Protein AF-A0A521Z8R5-F1 (afdb_monomer)

pLDDT: mean 82.13, std 15.93, range [34.47, 96.81]

Radius of gyration: 14.59 Å; Cα contacts (8 Å, |Δi|>4): 219; chains: 1; bounding box: 37×31×45 Å

Secondary structure (DSSP, 8-state):
-------HHHHHHHHHHHHHHTT----PPP-SSSSS-TT---EEEEEEEPTTS-EEEEEEE-GGGGGG-SEEEEEEEEETTTTEEEEEEEETTS-EEEEETTEEEEPPHHHHHHHHHHHHH------

Structure (mmCIF, N/CA/C/O backbone):
data_AF-A0A521Z8R5-F1
#
_entry.id   AF-A0A521Z8R5-F1
#
loop_
_atom_site.group_PDB
_atom_site.id
_atom_site.type_symbol
_atom_site.label_atom_id
_atom_site.label_alt_id
_atom_site.label_comp_id
_atom_site.label_asym_id
_atom_site.label_entity_id
_atom_site.label_seq_id
_atom_site.pdbx_PDB_ins_code
_atom_site.Cartn_x
_atom_site.Cartn_y
_atom_site.Cartn_z
_atom_site.occupancy
_atom_site.B_iso_or_equiv
_atom_site.auth_seq_id
_atom_site.auth_comp_id
_atom_site.auth_asym_id
_atom_site.auth_atom_id
_atom_site.pdbx_PDB_model_num
ATOM 1 N N . MET A 1 1 ? -0.896 -6.136 -27.062 1.00 37.62 1 MET A N 1
ATOM 2 C CA . MET A 1 1 ? -0.494 -5.280 -25.930 1.00 37.62 1 MET A CA 1
ATOM 3 C C . MET A 1 1 ? -1.774 -4.814 -25.272 1.00 37.62 1 MET A C 1
ATOM 5 O O . MET A 1 1 ? -2.461 -3.973 -25.837 1.00 37.62 1 MET A O 1
ATOM 9 N N . THR A 1 2 ? -2.185 -5.459 -24.186 1.00 34.47 2 THR A N 1
ATOM 10 C CA . THR A 1 2 ? -3.405 -5.065 -23.479 1.00 34.47 2 THR A CA 1
ATOM 11 C C . THR A 1 2 ? -3.083 -3.773 -22.744 1.00 34.47 2 THR A C 1
ATOM 13 O O . THR A 1 2 ? -2.259 -3.776 -21.836 1.00 34.47 2 THR A O 1
ATOM 16 N N . ASN A 1 3 ? -3.678 -2.661 -23.174 1.00 40.62 3 ASN A N 1
ATOM 17 C CA . ASN A 1 3 ? -3.815 -1.485 -22.324 1.00 40.62 3 ASN A CA 1
ATOM 18 C C . ASN A 1 3 ? -4.666 -1.938 -21.130 1.00 40.62 3 ASN A C 1
ATOM 20 O O . ASN A 1 3 ? -5.891 -1.962 -21.227 1.00 40.62 3 ASN A O 1
ATOM 24 N N . LEU A 1 4 ? -4.029 -2.395 -20.052 1.00 46.94 4 LEU A N 1
ATOM 25 C CA . LEU A 1 4 ? -4.711 -2.601 -18.782 1.00 46.94 4 LEU A CA 1
ATOM 26 C C . LEU A 1 4 ? -5.053 -1.199 -18.285 1.00 46.94 4 LEU A C 1
ATOM 28 O O . LEU A 1 4 ? -4.192 -0.451 -17.826 1.00 46.94 4 LEU A O 1
ATOM 32 N N . GLN A 1 5 ? -6.297 -0.782 -18.526 1.00 59.06 5 GLN A N 1
ATOM 33 C CA . GLN A 1 5 ? -6.800 0.470 -17.988 1.00 59.06 5 GLN A CA 1
ATOM 34 C C . GLN A 1 5 ? -6.728 0.359 -16.469 1.00 59.06 5 GLN A C 1
ATOM 36 O O . GLN A 1 5 ? -7.426 -0.457 -15.874 1.00 59.06 5 GLN A O 1
ATOM 41 N N . THR A 1 6 ? -5.870 1.174 -15.859 1.00 74.50 6 THR A N 1
ATOM 42 C CA . THR A 1 6 ? -5.862 1.371 -14.412 1.00 74.50 6 THR A CA 1
ATOM 43 C C . THR A 1 6 ? -7.277 1.708 -13.967 1.00 74.50 6 THR A C 1
ATOM 45 O O . THR A 1 6 ? -7.898 2.641 -14.497 1.00 74.50 6 THR A O 1
ATOM 48 N N . THR A 1 7 ? -7.797 0.927 -13.022 1.00 87.12 7 THR A N 1
ATOM 49 C CA . THR A 1 7 ? -9.129 1.164 -12.467 1.00 87.12 7 THR A CA 1
ATOM 50 C C . THR A 1 7 ? -9.166 2.545 -11.801 1.00 87.12 7 THR A C 1
ATOM 52 O O . THR A 1 7 ? -8.124 3.061 -11.369 1.00 87.12 7 THR A O 1
ATOM 55 N N . PRO A 1 8 ? -10.339 3.191 -11.705 1.00 92.12 8 PRO A N 1
ATOM 56 C CA . PRO A 1 8 ? -10.468 4.446 -10.968 1.00 92.12 8 PRO A CA 1
ATOM 57 C C . PRO A 1 8 ? -9.925 4.339 -9.535 1.00 92.12 8 PRO A C 1
ATOM 59 O O . PRO A 1 8 ? -9.217 5.241 -9.087 1.00 92.12 8 PRO A O 1
ATOM 62 N N . VAL A 1 9 ? -10.166 3.208 -8.858 1.00 94.06 9 VAL A N 1
ATOM 63 C CA . VAL A 1 9 ? -9.666 2.973 -7.496 1.00 94.06 9 VAL A CA 1
ATOM 64 C C . VAL A 1 9 ? -8.140 2.878 -7.434 1.00 94.06 9 VAL A C 1
ATOM 66 O O . VAL A 1 9 ? -7.542 3.475 -6.541 1.00 94.06 9 VAL A O 1
ATOM 69 N N . PHE A 1 10 ? -7.486 2.232 -8.412 1.00 95.31 10 PHE A N 1
ATOM 70 C CA . PHE A 1 10 ? -6.021 2.193 -8.493 1.00 95.31 10 PHE A CA 1
ATOM 71 C C . PHE A 1 10 ? -5.444 3.606 -8.562 1.00 95.31 10 PHE A C 1
ATOM 73 O O . PHE A 1 10 ? -4.524 3.946 -7.819 1.00 95.31 10 PHE A O 1
ATOM 80 N N . LYS A 1 11 ? -6.011 4.451 -9.434 1.00 94.88 11 LYS A N 1
ATOM 81 C CA . LYS A 1 11 ? -5.565 5.842 -9.583 1.00 94.88 11 LYS A CA 1
ATOM 82 C C . LYS A 1 11 ? -5.740 6.615 -8.283 1.00 94.88 11 LYS A C 1
ATOM 84 O O . LYS A 1 11 ? -4.800 7.262 -7.846 1.00 94.88 11 LYS A O 1
ATOM 89 N N . SER A 1 12 ? -6.898 6.494 -7.636 1.00 95.69 12 SER A N 1
ATOM 90 C CA . SER A 1 12 ? -7.162 7.181 -6.370 1.00 95.69 12 SER A CA 1
ATOM 91 C C . SER A 1 12 ? -6.277 6.709 -5.213 1.00 95.69 12 SER A C 1
ATOM 93 O O . SER A 1 12 ? -5.885 7.534 -4.390 1.00 95.69 12 SER A O 1
ATOM 95 N N . LEU A 1 13 ? -5.937 5.418 -5.138 1.00 95.56 13 LEU A N 1
ATOM 96 C CA . LEU A 1 13 ? -4.973 4.914 -4.155 1.00 95.56 13 LEU A CA 1
ATOM 97 C C . LEU A 1 13 ? -3.563 5.441 -4.434 1.00 95.56 13 LEU A C 1
ATOM 99 O O . LEU A 1 13 ? -2.874 5.855 -3.504 1.00 95.56 13 LEU A O 1
ATOM 103 N N . LEU A 1 14 ? -3.145 5.482 -5.703 1.00 94.88 14 LEU A N 1
ATOM 104 C CA . LEU A 1 14 ? -1.848 6.041 -6.080 1.00 94.88 14 LEU A CA 1
ATOM 105 C C . LEU A 1 14 ? -1.772 7.547 -5.787 1.00 94.88 14 LEU A C 1
ATOM 107 O O . LEU A 1 14 ? -0.774 8.012 -5.246 1.00 94.88 14 LEU A O 1
ATOM 111 N N . GLU A 1 15 ? -2.827 8.302 -6.093 1.00 94.19 15 GLU A N 1
ATOM 112 C CA . GLU A 1 15 ? -2.939 9.731 -5.771 1.00 94.19 15 GLU A CA 1
ATOM 113 C C . GLU A 1 15 ? -2.893 9.968 -4.257 1.00 94.19 15 GLU A C 1
ATOM 115 O O . GLU A 1 15 ? -2.184 10.863 -3.794 1.00 94.19 15 GLU A O 1
ATOM 120 N N . TRP A 1 16 ? -3.596 9.143 -3.471 1.00 93.56 16 TRP A N 1
ATOM 121 C CA . TRP A 1 16 ? -3.521 9.190 -2.011 1.00 93.56 16 TRP A CA 1
ATOM 122 C C . TRP A 1 16 ? -2.095 8.918 -1.517 1.00 93.56 16 TRP A C 1
ATOM 124 O O . TRP A 1 16 ? -1.575 9.688 -0.715 1.00 93.56 16 TRP A O 1
ATOM 134 N N . ALA A 1 17 ? -1.431 7.881 -2.034 1.00 92.44 17 ALA A N 1
ATOM 135 C CA . ALA A 1 17 ? -0.059 7.542 -1.663 1.00 92.44 17 ALA A CA 1
ATOM 136 C C . ALA A 1 17 ? 0.920 8.683 -1.991 1.00 92.44 17 ALA A C 1
ATOM 138 O O . ALA A 1 17 ? 1.761 9.048 -1.171 1.00 92.44 17 ALA A O 1
ATOM 139 N N . GLN A 1 18 ? 0.784 9.296 -3.167 1.00 91.75 18 GLN A N 1
ATOM 140 C CA . GLN A 1 18 ? 1.598 10.442 -3.573 1.00 91.75 18 GLN A CA 1
ATOM 141 C C . GLN A 1 18 ? 1.381 11.654 -2.662 1.00 91.75 18 GLN A C 1
ATOM 143 O O . GLN A 1 18 ? 2.356 12.263 -2.223 1.00 91.75 18 GLN A O 1
ATOM 148 N N . ALA A 1 19 ? 0.128 11.987 -2.345 1.00 89.75 19 ALA A N 1
ATOM 149 C CA . ALA A 1 19 ? -0.198 13.106 -1.464 1.00 89.75 19 ALA A CA 1
ATOM 150 C C . ALA A 1 19 ? 0.302 12.875 -0.029 1.00 89.75 19 ALA A C 1
ATOM 152 O O . ALA A 1 19 ? 0.922 13.760 0.558 1.00 89.75 19 ALA A O 1
ATOM 153 N N . THR A 1 20 ? 0.096 11.674 0.516 1.00 87.31 20 THR A N 1
ATOM 154 C CA . THR A 1 20 ? 0.575 11.295 1.851 1.00 87.31 20 THR A CA 1
ATOM 155 C C . THR A 1 20 ? 2.099 11.319 1.916 1.00 87.31 20 THR A C 1
ATOM 157 O O . THR A 1 20 ? 2.664 11.893 2.845 1.00 87.31 20 THR A O 1
ATOM 160 N N . SER A 1 21 ? 2.789 10.786 0.905 1.00 82.12 21 SER A N 1
ATOM 161 C CA . SER A 1 21 ? 4.252 10.778 0.892 1.00 82.12 21 SER A CA 1
ATOM 162 C C . SER A 1 21 ? 4.874 12.173 0.829 1.00 82.12 21 SER A C 1
ATOM 164 O O . SER A 1 21 ? 5.962 12.358 1.371 1.00 82.12 21 SER A O 1
ATOM 166 N N . GLN A 1 22 ? 4.223 13.149 0.190 1.00 70.88 22 GLN A N 1
ATOM 167 C CA . GLN A 1 22 ? 4.710 14.536 0.154 1.00 70.88 22 GLN A CA 1
ATOM 168 C C . GLN A 1 22 ? 4.679 15.215 1.531 1.00 70.88 22 GLN A C 1
ATOM 170 O O . GLN A 1 22 ? 5.325 16.242 1.714 1.00 70.88 22 GLN A O 1
ATOM 175 N N . SER A 1 23 ? 3.949 14.647 2.496 1.00 59.31 23 SER A N 1
ATOM 176 C CA . SER A 1 23 ? 3.880 15.148 3.872 1.00 59.31 23 SER A CA 1
ATOM 177 C C . SER A 1 23 ? 4.946 14.560 4.811 1.00 59.31 23 SER A C 1
ATOM 179 O O . SER A 1 23 ? 4.964 14.910 5.988 1.00 59.31 23 SER A O 1
ATOM 181 N N . SER A 1 24 ? 5.836 13.686 4.317 1.00 54.28 24 SER A N 1
ATOM 182 C CA . SER A 1 24 ? 6.856 13.010 5.133 1.00 54.28 24 SER A CA 1
ATOM 183 C C . SER A 1 24 ? 8.284 13.212 4.616 1.00 54.28 24 SER A C 1
ATOM 185 O O . SER A 1 24 ? 8.541 13.023 3.429 1.00 54.28 24 SER A O 1
ATOM 187 N N . ASP A 1 25 ? 9.221 13.478 5.529 1.00 51.19 25 ASP A N 1
ATOM 188 C CA . ASP A 1 25 ? 10.622 13.821 5.224 1.00 51.19 25 ASP A CA 1
ATOM 189 C C . ASP A 1 25 ? 11.600 12.624 5.178 1.00 51.19 25 ASP A C 1
ATOM 191 O O . ASP A 1 25 ? 12.810 12.812 5.041 1.00 51.19 25 ASP A O 1
ATOM 195 N N . SER A 1 26 ? 11.134 11.377 5.310 1.00 57.78 26 SER A N 1
ATOM 196 C CA . SER A 1 26 ? 12.038 10.226 5.460 1.00 57.78 26 SER A CA 1
ATOM 197 C C . SER A 1 26 ? 12.270 9.481 4.143 1.00 57.78 26 SER A C 1
ATOM 199 O O . SER A 1 26 ? 11.540 8.556 3.783 1.00 57.78 26 SER A O 1
ATOM 201 N N . THR A 1 27 ? 13.350 9.829 3.443 1.00 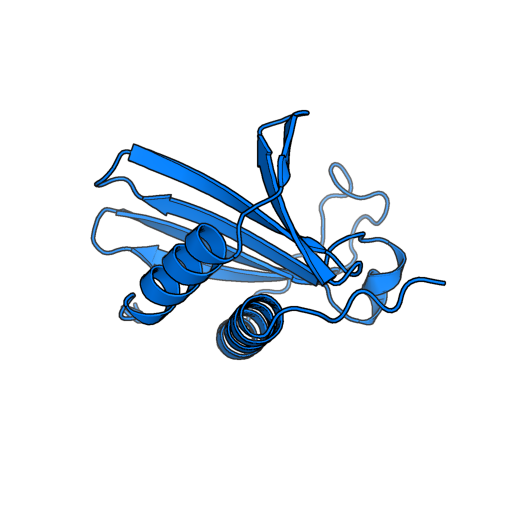60.94 27 THR A N 1
ATOM 202 C CA . THR A 1 27 ? 14.010 8.909 2.505 1.00 60.94 27 TH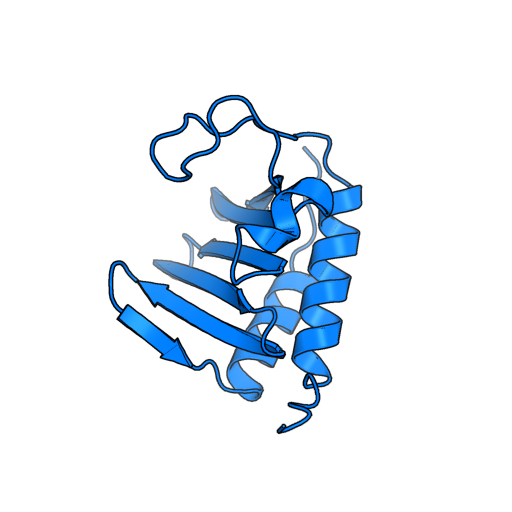R A CA 1
ATOM 203 C C . THR A 1 27 ? 15.037 8.091 3.279 1.00 60.94 27 THR A C 1
ATOM 205 O O . THR A 1 27 ? 16.033 8.649 3.743 1.00 60.94 27 THR A O 1
ATOM 208 N N . GLN A 1 28 ? 14.806 6.790 3.438 1.00 59.06 28 GLN A N 1
ATOM 209 C CA . GLN A 1 28 ? 15.790 5.890 4.042 1.00 59.06 28 GLN A CA 1
ATOM 210 C C . GLN A 1 28 ? 16.541 5.161 2.921 1.00 59.06 28 GLN A C 1
ATOM 212 O O . GLN A 1 28 ? 15.892 4.605 2.028 1.00 59.06 28 GLN A O 1
ATOM 217 N N . PRO A 1 29 ? 17.885 5.153 2.933 1.00 60.09 29 PRO A N 1
ATOM 218 C CA . PRO A 1 29 ? 18.640 4.339 1.998 1.00 60.09 29 PRO A CA 1
ATOM 219 C C . PRO A 1 29 ? 18.389 2.869 2.317 1.00 60.09 29 PRO A C 1
ATOM 221 O O . PRO A 1 29 ? 18.341 2.480 3.485 1.00 60.09 29 PRO A O 1
ATOM 224 N N . VAL A 1 30 ? 18.251 2.036 1.291 1.00 62.47 30 VAL A N 1
ATOM 225 C CA . VAL A 1 30 ? 18.093 0.601 1.534 1.00 62.47 30 VAL A CA 1
ATOM 226 C C . VAL A 1 30 ? 19.405 -0.028 1.985 1.00 62.47 30 VAL A C 1
ATOM 228 O O . VAL A 1 30 ? 20.490 0.310 1.500 1.00 62.47 30 VAL A O 1
ATOM 231 N N . ASP A 1 31 ? 19.292 -0.970 2.916 1.00 54.62 31 ASP A N 1
ATOM 232 C CA . ASP A 1 31 ? 20.412 -1.690 3.528 1.00 54.62 31 ASP A CA 1
ATOM 233 C C . ASP A 1 31 ? 21.117 -2.675 2.574 1.00 54.62 31 ASP A C 1
ATOM 235 O O . ASP A 1 31 ? 22.203 -3.167 2.878 1.00 54.62 31 ASP A O 1
ATOM 239 N N . GLY A 1 32 ? 20.530 -2.933 1.400 1.00 52.03 32 GLY A N 1
ATOM 240 C CA . GLY A 1 32 ? 21.064 -3.831 0.379 1.00 52.03 32 GLY A CA 1
ATOM 241 C C . GLY A 1 32 ? 20.652 -5.299 0.524 1.00 52.03 32 GLY A C 1
ATOM 242 O O . GLY A 1 32 ? 21.048 -6.107 -0.311 1.00 52.03 32 GLY A O 1
ATOM 243 N N . GLN A 1 33 ? 19.884 -5.672 1.558 1.00 55.12 33 GLN A N 1
ATOM 244 C CA . GLN A 1 33 ? 19.446 -7.062 1.767 1.00 55.12 33 GLN A CA 1
ATOM 245 C C . GLN A 1 33 ? 18.158 -7.385 1.010 1.00 55.12 33 GLN A C 1
ATOM 247 O O . GLN A 1 33 ? 18.018 -8.475 0.458 1.00 55.12 33 GLN A O 1
ATOM 252 N N . ALA A 1 34 ? 17.228 -6.430 0.967 1.00 56.25 34 ALA A N 1
ATOM 253 C CA . ALA A 1 34 ? 15.967 -6.574 0.240 1.00 56.25 34 ALA A CA 1
ATOM 254 C C . ALA A 1 34 ? 16.076 -6.158 -1.239 1.00 56.25 34 ALA A C 1
ATOM 256 O O . ALA A 1 34 ? 15.313 -6.637 -2.074 1.00 56.25 34 ALA A O 1
ATOM 257 N N . TYR A 1 35 ? 17.041 -5.294 -1.569 1.00 62.34 35 TYR A N 1
ATOM 258 C CA . TYR A 1 35 ? 17.209 -4.701 -2.895 1.00 62.34 35 TYR A CA 1
ATOM 259 C C . TYR A 1 35 ? 18.694 -4.677 -3.263 1.00 62.34 35 TYR A C 1
ATOM 261 O O . TYR A 1 35 ? 19.508 -4.229 -2.460 1.00 62.34 35 TYR A O 1
ATOM 269 N N . ASN A 1 36 ? 19.060 -5.098 -4.479 1.00 62.66 36 ASN A N 1
ATOM 270 C CA . ASN A 1 36 ? 20.448 -5.100 -4.984 1.00 62.66 36 ASN A CA 1
ATOM 271 C C . ASN A 1 36 ? 20.994 -3.675 -5.269 1.00 62.66 36 ASN A C 1
ATOM 273 O O . ASN A 1 36 ? 21.692 -3.453 -6.257 1.00 62.66 36 ASN A O 1
ATOM 277 N N . GLN A 1 37 ? 20.653 -2.689 -4.435 1.00 64.19 37 GLN A N 1
ATOM 278 C CA . GLN A 1 37 ? 21.002 -1.273 -4.585 1.00 64.19 37 GLN A CA 1
ATOM 279 C C . GLN A 1 37 ? 21.387 -0.635 -3.235 1.00 64.19 37 GLN A C 1
ATOM 281 O O . GLN A 1 37 ? 20.758 0.333 -2.803 1.00 64.19 37 GLN A O 1
ATOM 286 N N . PRO A 1 38 ? 22.405 -1.170 -2.532 1.00 66.44 38 PRO A N 1
ATOM 287 C CA . PRO A 1 38 ? 22.799 -0.677 -1.214 1.00 66.44 38 PRO A CA 1
ATOM 288 C C . PRO A 1 38 ? 23.134 0.820 -1.241 1.00 66.44 38 PRO A C 1
ATOM 290 O O . PRO A 1 38 ? 23.843 1.295 -2.130 1.00 66.44 38 PRO A O 1
ATOM 293 N N . GLY A 1 39 ? 22.645 1.560 -0.243 1.00 66.81 39 GLY A N 1
ATOM 294 C CA . GLY A 1 39 ? 22.958 2.982 -0.062 1.00 66.81 39 GLY A CA 1
ATOM 295 C C . GLY A 1 39 ? 22.177 3.945 -0.962 1.00 66.81 39 GLY A C 1
ATOM 296 O O . GLY A 1 39 ? 22.421 5.149 -0.896 1.00 66.81 39 GLY A O 1
ATOM 297 N N . GLN A 1 40 ? 21.243 3.452 -1.783 1.00 70.56 40 GLN A N 1
ATOM 298 C CA . GLN A 1 40 ? 20.376 4.301 -2.597 1.00 70.56 40 GLN A CA 1
ATOM 299 C C . GLN A 1 40 ? 19.026 4.546 -1.919 1.00 70.56 40 GLN A C 1
ATOM 301 O O . GLN A 1 40 ? 18.420 3.639 -1.346 1.00 70.56 40 GLN A O 1
ATOM 306 N N . ASN A 1 41 ? 18.531 5.778 -2.036 1.00 75.94 41 ASN A N 1
ATOM 307 C CA . ASN A 1 41 ? 17.146 6.109 -1.717 1.00 75.94 41 ASN A CA 1
ATOM 308 C C . ASN A 1 41 ? 16.281 5.697 -2.906 1.00 75.94 41 ASN A C 1
ATOM 310 O O . ASN A 1 41 ? 16.339 6.330 -3.967 1.00 75.94 41 ASN A O 1
ATOM 314 N N . ILE A 1 42 ? 15.495 4.642 -2.723 1.00 80.19 42 ILE A N 1
ATOM 315 C CA . ILE A 1 42 ? 14.698 4.036 -3.798 1.00 80.19 42 ILE A CA 1
ATOM 316 C C . ILE A 1 42 ? 13.191 4.122 -3.557 1.00 80.19 42 ILE A C 1
ATOM 318 O O . ILE A 1 42 ? 12.404 3.975 -4.488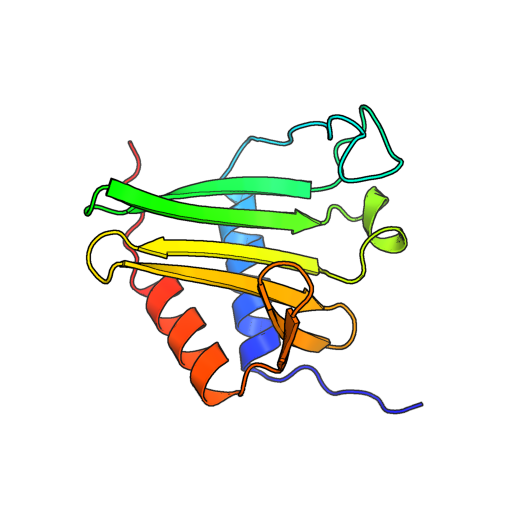 1.00 80.19 42 ILE A O 1
ATOM 322 N N . PHE A 1 43 ? 12.792 4.478 -2.339 1.00 86.12 43 PHE A N 1
ATOM 323 C CA . PHE A 1 43 ? 11.444 4.903 -1.994 1.00 86.12 43 PHE A CA 1
ATOM 324 C C . PHE A 1 43 ? 11.491 6.011 -0.933 1.00 86.12 43 PHE A C 1
ATOM 326 O O . PHE A 1 43 ? 12.473 6.155 -0.199 1.00 86.12 43 PHE A O 1
ATOM 333 N N . THR A 1 44 ? 10.430 6.803 -0.848 1.00 87.06 44 THR A N 1
ATOM 334 C CA . THR A 1 44 ? 10.089 7.536 0.379 1.00 87.06 44 THR A CA 1
ATOM 335 C C . THR A 1 44 ? 9.338 6.603 1.320 1.00 87.06 44 THR A C 1
ATOM 337 O O . THR A 1 44 ? 8.663 5.688 0.851 1.00 87.06 44 THR A O 1
ATOM 340 N N . GLN A 1 45 ? 9.445 6.819 2.631 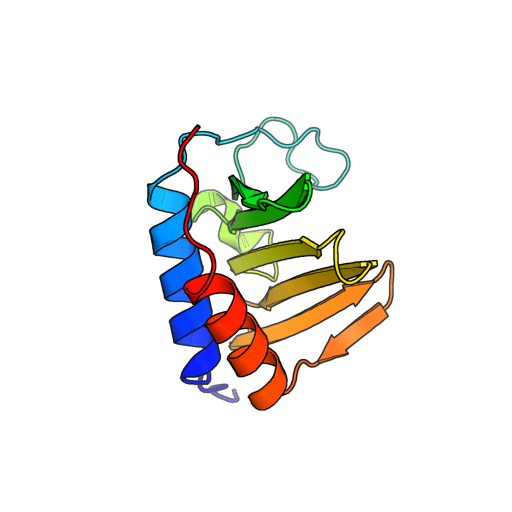1.00 87.94 45 GLN A N 1
ATOM 341 C CA . GLN A 1 45 ? 8.681 6.070 3.625 1.00 87.94 45 GLN A CA 1
ATOM 342 C C . GLN A 1 45 ? 7.897 7.021 4.531 1.00 87.94 45 GLN A C 1
ATOM 344 O O . GLN A 1 45 ? 8.467 7.930 5.137 1.00 87.94 45 GLN A O 1
ATOM 349 N N . THR A 1 46 ? 6.598 6.773 4.666 1.00 88.25 46 THR A N 1
ATOM 350 C CA . THR A 1 46 ? 5.694 7.496 5.559 1.00 88.25 46 THR A CA 1
ATOM 351 C C . THR A 1 46 ? 5.066 6.521 6.540 1.00 88.25 46 THR A C 1
ATOM 353 O O . THR A 1 46 ? 4.365 5.599 6.134 1.00 88.25 46 THR A O 1
ATOM 356 N N . ILE A 1 47 ? 5.269 6.750 7.838 1.00 89.38 47 ILE A N 1
ATOM 357 C CA . ILE A 1 47 ? 4.620 5.969 8.894 1.00 89.38 47 ILE A CA 1
ATOM 358 C C . ILE A 1 47 ? 3.513 6.815 9.523 1.00 89.38 47 ILE A C 1
ATOM 360 O O . ILE A 1 47 ? 3.792 7.843 10.137 1.00 89.38 47 ILE A O 1
ATOM 364 N N . ILE A 1 48 ? 2.265 6.365 9.412 1.00 89.25 48 ILE A N 1
ATOM 365 C CA . ILE A 1 48 ? 1.108 6.971 10.082 1.00 89.25 48 ILE A CA 1
ATOM 366 C C . ILE A 1 48 ? 0.787 6.125 11.309 1.00 89.25 48 ILE A C 1
ATOM 368 O O . ILE A 1 48 ? 0.470 4.944 11.185 1.00 89.25 48 ILE A O 1
ATOM 372 N N . LYS A 1 49 ? 0.857 6.714 12.503 1.00 89.25 49 LYS A N 1
ATOM 373 C CA . LYS A 1 49 ? 0.469 6.024 13.738 1.00 89.25 49 LYS A CA 1
ATOM 374 C C . LYS A 1 49 ? -1.045 6.039 13.902 1.00 89.25 49 LYS A C 1
ATOM 376 O O . LYS A 1 49 ? -1.680 7.087 13.787 1.00 89.25 49 LYS A O 1
ATOM 381 N N . LEU A 1 50 ? -1.609 4.869 14.178 1.00 87.69 50 LEU A N 1
ATOM 382 C CA . LEU A 1 50 ? -3.032 4.704 14.423 1.00 87.69 50 LEU A CA 1
ATOM 383 C C . LEU A 1 50 ? -3.332 4.884 15.924 1.00 87.69 50 LEU A C 1
ATOM 385 O O . LEU A 1 50 ? -2.503 4.528 16.766 1.00 87.69 50 LEU A O 1
ATOM 389 N N . PRO A 1 51 ? -4.522 5.390 16.303 1.00 85.44 51 PRO A N 1
ATOM 390 C CA . PRO A 1 51 ? -4.885 5.600 17.710 1.00 85.44 51 PRO A CA 1
ATOM 391 C C . PRO A 1 51 ? -4.893 4.330 18.573 1.00 85.44 51 PRO A C 1
ATOM 393 O O . PRO A 1 51 ? -4.782 4.410 19.793 1.00 85.44 51 PRO A O 1
ATOM 396 N N . ASN A 1 52 ? -5.038 3.160 17.952 1.00 84.06 52 ASN A N 1
ATOM 397 C CA . ASN A 1 52 ? -5.027 1.855 18.615 1.00 84.06 52 ASN A CA 1
ATOM 398 C C . ASN A 1 52 ? -3.606 1.318 18.885 1.00 84.06 52 ASN A C 1
ATOM 400 O O . ASN A 1 52 ? -3.455 0.227 19.435 1.00 84.06 52 ASN A O 1
ATOM 404 N N . GLY A 1 53 ? -2.562 2.067 18.521 1.00 85.81 53 GLY A N 1
ATOM 405 C CA . GLY A 1 53 ? -1.168 1.639 18.633 1.00 85.81 53 GLY A CA 1
ATOM 406 C C . GLY A 1 53 ? -0.641 0.889 17.408 1.00 85.81 53 GLY A C 1
ATOM 407 O O . GLY A 1 53 ? 0.553 0.601 17.363 1.00 85.81 53 GLY A O 1
ATOM 408 N N . GLY A 1 54 ? -1.495 0.619 16.418 1.00 91.56 54 GLY A N 1
ATOM 409 C CA . GLY A 1 54 ? -1.103 0.142 15.099 1.00 91.56 54 GLY A CA 1
ATOM 410 C C . GLY A 1 54 ? -0.452 1.228 14.240 1.00 91.56 54 GLY A C 1
ATOM 411 O O . GLY A 1 54 ? -0.224 2.367 14.673 1.00 91.56 54 GLY A O 1
ATOM 412 N N . GLN A 1 55 ? -0.152 0.891 12.991 1.00 93.25 55 GLN A N 1
ATOM 413 C CA . GLN A 1 55 ? 0.425 1.832 12.040 1.00 93.25 55 GLN A CA 1
ATOM 414 C C . GLN A 1 55 ? 0.079 1.503 10.591 1.00 93.25 55 GLN A C 1
ATOM 416 O O . GLN A 1 55 ? -0.185 0.360 10.233 1.00 93.25 55 GLN A O 1
ATOM 421 N N . ILE A 1 56 ? 0.177 2.520 9.743 1.00 92.75 56 ILE A N 1
ATOM 422 C CA . ILE A 1 56 ? 0.324 2.344 8.303 1.00 92.75 56 ILE A CA 1
ATOM 423 C C . ILE A 1 56 ? 1.758 2.680 7.935 1.00 92.75 56 ILE A C 1
ATOM 425 O O . ILE A 1 56 ? 2.245 3.749 8.298 1.00 92.75 56 ILE A O 1
ATOM 429 N N . ASP A 1 57 ? 2.412 1.781 7.213 1.00 92.56 57 ASP A N 1
ATOM 430 C CA . ASP A 1 57 ? 3.704 2.019 6.578 1.00 92.56 57 ASP A CA 1
ATOM 431 C C . ASP A 1 57 ? 3.490 2.120 5.065 1.00 92.56 57 ASP A C 1
ATOM 433 O O . ASP A 1 57 ? 3.123 1.146 4.407 1.00 92.56 57 ASP A O 1
ATOM 437 N N . LEU A 1 58 ? 3.657 3.327 4.532 1.00 92.62 58 LEU A N 1
ATOM 438 C CA . LEU A 1 58 ? 3.564 3.628 3.112 1.00 92.62 58 LEU A CA 1
ATOM 439 C C . LEU A 1 58 ? 4.971 3.815 2.555 1.00 92.62 58 LEU A C 1
ATOM 441 O O . LEU A 1 58 ? 5.706 4.687 3.018 1.00 92.62 58 LEU A O 1
ATOM 445 N N . LYS A 1 59 ? 5.302 3.088 1.489 1.00 91.31 59 LYS A N 1
ATOM 446 C CA . LYS A 1 59 ? 6.494 3.346 0.682 1.00 91.31 59 LYS A CA 1
ATOM 447 C C . LYS A 1 59 ? 6.095 3.719 -0.734 1.00 91.31 59 LYS A C 1
ATOM 449 O O . LYS A 1 59 ? 5.325 3.003 -1.367 1.00 91.31 59 LYS A O 1
ATOM 454 N N . LEU A 1 60 ? 6.630 4.821 -1.249 1.00 91.12 60 LEU A N 1
ATOM 455 C CA . LEU A 1 60 ? 6.405 5.251 -2.630 1.00 91.12 60 LEU A CA 1
ATOM 456 C C . LEU A 1 60 ? 7.720 5.166 -3.400 1.00 91.12 60 LEU A C 1
ATOM 458 O O . LEU A 1 60 ? 8.694 5.827 -3.040 1.00 91.12 60 LEU A O 1
ATOM 462 N N . THR A 1 61 ? 7.753 4.358 -4.460 1.00 89.88 61 THR A N 1
ATOM 463 C CA . THR A 1 61 ? 8.954 4.175 -5.279 1.00 89.88 61 THR A CA 1
ATOM 464 C C . THR A 1 61 ? 9.369 5.498 -5.908 1.00 89.88 61 THR A C 1
ATOM 466 O O . THR A 1 61 ? 8.572 6.187 -6.550 1.00 89.88 61 THR A O 1
ATOM 469 N N . LEU A 1 62 ? 10.643 5.849 -5.756 1.00 86.25 62 LEU A N 1
ATOM 470 C CA . LEU A 1 62 ? 11.188 7.068 -6.331 1.00 86.25 62 LEU A CA 1
ATOM 471 C C . LEU A 1 62 ? 11.429 6.897 -7.840 1.00 86.25 62 LEU A C 1
ATOM 473 O O . LEU A 1 62 ? 11.811 5.809 -8.280 1.00 86.25 62 LEU A O 1
ATOM 477 N N . PRO A 1 63 ? 11.273 7.960 -8.654 1.00 84.12 63 PRO A N 1
ATOM 478 C CA . PRO A 1 63 ? 11.419 7.866 -10.107 1.00 84.12 63 PRO A CA 1
ATOM 479 C C . PRO A 1 63 ? 12.739 7.235 -10.564 1.00 84.12 63 PRO A C 1
ATOM 481 O O . PRO A 1 63 ? 12.729 6.410 -11.476 1.00 84.12 63 PRO A O 1
ATOM 484 N N . GLN A 1 64 ? 13.857 7.566 -9.907 1.00 80.75 64 GLN A N 1
ATOM 485 C CA . GLN A 1 64 ? 15.182 7.039 -10.255 1.00 80.75 64 GLN A CA 1
ATOM 486 C C . GLN A 1 64 ? 15.336 5.534 -10.023 1.00 80.75 64 GLN A C 1
ATOM 488 O O . GLN A 1 64 ? 16.171 4.916 -10.670 1.00 80.75 64 GLN A O 1
ATOM 493 N N . ALA A 1 65 ? 14.539 4.960 -9.123 1.00 80.81 65 ALA A N 1
ATOM 494 C CA . ALA A 1 65 ? 14.553 3.535 -8.828 1.00 80.81 65 ALA A CA 1
ATOM 495 C C . ALA A 1 65 ? 13.400 2.800 -9.503 1.00 80.81 65 ALA A C 1
ATOM 497 O O . ALA A 1 65 ? 13.271 1.591 -9.348 1.00 80.81 65 ALA A O 1
ATOM 498 N N . SER A 1 66 ? 12.544 3.511 -10.249 1.00 78.25 66 SER A N 1
ATOM 499 C CA . SER A 1 66 ? 11.334 2.922 -10.802 1.00 78.25 66 SER A CA 1
ATOM 500 C C . SER A 1 66 ? 11.673 1.649 -11.563 1.00 78.25 66 SER A C 1
ATOM 502 O O . SER A 1 66 ? 11.062 0.634 -11.275 1.00 78.25 66 SER A O 1
ATOM 504 N N . SER A 1 67 ? 12.674 1.639 -12.451 1.00 81.75 67 SER A N 1
ATOM 505 C CA . SER A 1 67 ? 13.084 0.460 -13.240 1.00 81.75 67 SER A CA 1
ATOM 506 C C . SER A 1 67 ? 13.283 -0.831 -12.444 1.00 81.75 67 SER A C 1
ATOM 508 O O . SER A 1 67 ? 13.060 -1.902 -13.001 1.00 81.75 67 SER A O 1
ATOM 510 N N . ASP A 1 68 ? 13.653 -0.732 -11.172 1.00 79.06 68 ASP A N 1
ATOM 511 C CA . ASP A 1 68 ? 14.053 -1.862 -10.334 1.00 79.06 68 ASP A CA 1
ATOM 512 C C . ASP A 1 68 ? 12.904 -2.433 -9.495 1.00 79.06 68 ASP A C 1
ATOM 514 O O . ASP A 1 68 ? 13.054 -3.468 -8.848 1.00 79.06 68 ASP A O 1
ATOM 518 N N . PHE A 1 69 ? 11.740 -1.784 -9.538 1.00 82.31 69 PHE A N 1
ATOM 519 C CA . PHE A 1 69 ? 10.541 -2.188 -8.815 1.00 82.31 69 PHE A CA 1
ATOM 520 C C . PHE A 1 69 ? 9.410 -2.551 -9.767 1.00 82.31 69 PHE A C 1
ATOM 522 O O . PHE A 1 69 ? 9.146 -1.867 -10.760 1.00 82.31 69 PHE A O 1
ATOM 529 N N . GLU A 1 70 ? 8.675 -3.606 -9.431 1.00 87.81 70 GLU A N 1
ATOM 530 C CA . GLU A 1 70 ? 7.425 -3.949 -10.118 1.00 87.81 70 GLU A CA 1
ATOM 531 C C . GLU A 1 70 ? 6.238 -3.110 -9.620 1.00 87.81 70 GLU A C 1
ATOM 533 O O . GLU A 1 70 ? 5.196 -3.046 -10.279 1.00 87.81 70 GLU A O 1
ATOM 538 N N . TRP A 1 71 ? 6.401 -2.426 -8.486 1.00 91.62 71 TRP A N 1
ATOM 539 C CA . TRP A 1 71 ? 5.381 -1.609 -7.844 1.00 91.62 71 TRP A CA 1
ATOM 540 C C . TRP A 1 71 ? 5.715 -0.118 -7.821 1.00 91.62 71 TRP A C 1
ATOM 542 O O . TRP A 1 71 ? 6.851 0.291 -8.039 1.00 91.62 71 TRP A O 1
ATOM 552 N N . LEU A 1 72 ? 4.664 0.688 -7.672 1.00 93.81 72 LEU A N 1
ATOM 553 C CA . LEU A 1 72 ? 4.696 2.145 -7.559 1.00 93.81 72 LEU A CA 1
ATOM 554 C C . LEU A 1 72 ? 4.540 2.584 -6.103 1.00 93.81 72 LEU A C 1
ATOM 556 O O . LEU A 1 72 ? 5.195 3.530 -5.674 1.00 93.81 72 LEU A O 1
ATOM 560 N N . ALA A 1 73 ? 3.677 1.892 -5.356 1.00 94.00 73 ALA A N 1
ATOM 561 C CA . ALA A 1 73 ? 3.508 2.072 -3.923 1.00 94.00 73 ALA A CA 1
ATOM 562 C C . ALA A 1 73 ? 3.346 0.721 -3.214 1.00 94.00 73 ALA A C 1
ATOM 564 O O . ALA A 1 73 ? 2.751 -0.210 -3.762 1.00 94.00 73 ALA A O 1
ATOM 565 N N . GLU A 1 74 ? 3.841 0.662 -1.986 1.00 94.50 74 GLU A N 1
ATOM 566 C CA . GLU A 1 74 ? 3.658 -0.417 -1.023 1.00 94.50 74 GLU A CA 1
ATOM 567 C C . GLU A 1 74 ? 2.932 0.167 0.192 1.00 94.50 74 GLU A C 1
ATOM 569 O O . GLU A 1 74 ? 3.332 1.207 0.715 1.00 94.50 74 GLU A O 1
ATOM 574 N N . ILE A 1 75 ? 1.844 -0.471 0.619 1.00 95.56 75 ILE A N 1
ATOM 575 C CA . ILE A 1 75 ? 1.031 -0.036 1.757 1.00 95.56 75 ILE A CA 1
ATOM 576 C C . ILE A 1 75 ? 0.895 -1.215 2.711 1.00 95.56 75 ILE A C 1
ATOM 578 O O . ILE A 1 75 ? 0.227 -2.200 2.400 1.00 95.56 75 ILE A O 1
ATOM 582 N N . THR A 1 76 ? 1.497 -1.101 3.888 1.00 95.62 76 THR A N 1
ATOM 583 C CA . THR A 1 76 ? 1.287 -2.038 4.991 1.00 95.62 76 THR A CA 1
ATOM 584 C C . THR A 1 76 ? 0.332 -1.419 5.996 1.00 95.62 76 THR A C 1
ATOM 586 O O . THR A 1 76 ? 0.583 -0.322 6.486 1.00 95.62 76 THR A O 1
ATOM 589 N N . VAL A 1 77 ? -0.749 -2.124 6.312 1.00 94.31 77 VAL A N 1
ATOM 590 C CA . VAL A 1 77 ? -1.690 -1.788 7.381 1.00 94.31 77 VAL A CA 1
ATOM 591 C C . VAL A 1 77 ? -1.482 -2.789 8.507 1.00 94.31 77 VAL A C 1
ATOM 593 O O . VAL A 1 77 ? -1.670 -3.986 8.307 1.00 94.31 77 VAL A O 1
ATOM 596 N N . ASP A 1 78 ? -1.092 -2.291 9.673 1.00 93.62 78 ASP A N 1
ATOM 597 C CA . ASP A 1 78 ? -1.014 -3.034 10.927 1.00 93.62 78 ASP A CA 1
ATOM 598 C C . ASP A 1 78 ? -2.036 -2.424 11.893 1.00 93.62 78 ASP A C 1
ATOM 600 O O . ASP A 1 78 ? -1.770 -1.408 12.540 1.00 93.62 78 ASP A O 1
ATOM 604 N N . ASP A 1 79 ? -3.244 -2.988 11.921 1.00 87.06 79 ASP A N 1
ATOM 605 C CA . ASP A 1 79 ? -4.341 -2.541 12.775 1.00 87.06 79 ASP A CA 1
ATOM 606 C C . ASP A 1 79 ? -4.467 -3.466 13.992 1.00 87.06 79 ASP A C 1
ATOM 608 O O . ASP A 1 79 ? -5.027 -4.562 13.941 1.00 87.06 79 ASP A O 1
ATOM 612 N N . THR A 1 80 ? -3.976 -2.999 15.137 1.00 82.31 80 THR A N 1
ATOM 613 C CA . THR A 1 80 ? -3.977 -3.764 16.392 1.00 82.31 80 THR A CA 1
ATOM 614 C C . THR A 1 80 ? -5.368 -3.952 16.998 1.00 82.31 80 THR A C 1
ATOM 616 O O . THR A 1 80 ? -5.541 -4.816 17.857 1.00 82.31 80 THR A O 1
ATOM 619 N N . SER A 1 81 ? -6.362 -3.153 16.594 1.00 79.00 81 SER A N 1
ATOM 620 C CA . SER A 1 81 ? -7.725 -3.261 17.125 1.00 79.00 81 SER A CA 1
ATOM 621 C C . SER A 1 81 ? -8.513 -4.395 16.482 1.00 79.00 81 SER A C 1
ATOM 623 O O . SER A 1 81 ? -9.319 -5.036 17.157 1.00 79.00 81 SER A O 1
ATOM 625 N N . THR A 1 82 ? -8.251 -4.667 15.203 1.00 81.62 82 THR A N 1
ATOM 626 C CA . THR A 1 82 ? -8.810 -5.812 14.475 1.00 81.62 82 THR A CA 1
ATOM 627 C C . THR A 1 82 ? -7.855 -7.009 14.459 1.00 81.62 82 THR A C 1
ATOM 629 O O . THR A 1 82 ? -8.290 -8.136 14.225 1.00 81.62 82 THR A O 1
ATOM 632 N N . GLY A 1 83 ? -6.569 -6.788 14.752 1.00 82.00 83 GLY A N 1
ATOM 633 C CA . GLY A 1 83 ? -5.504 -7.775 14.572 1.00 82.00 83 GLY A CA 1
ATOM 634 C C . GLY A 1 83 ? -5.152 -7.994 13.098 1.00 82.00 83 GLY A C 1
ATOM 635 O O . GLY A 1 83 ? -4.525 -9.000 12.761 1.00 82.00 83 GLY A O 1
ATOM 636 N N . GLU A 1 84 ? -5.591 -7.098 12.212 1.00 84.62 84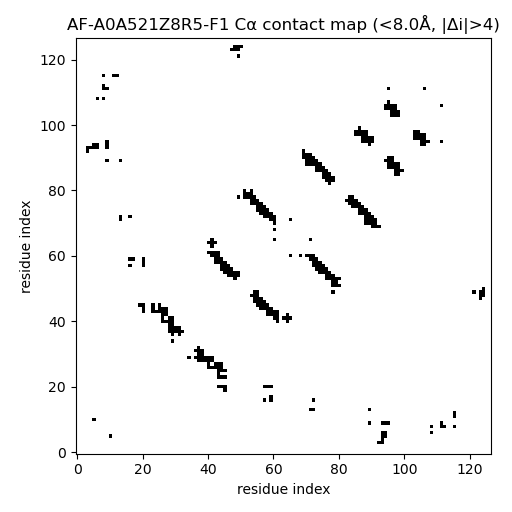 GLU A N 1
ATOM 637 C CA . GLU A 1 84 ? -5.358 -7.215 10.781 1.00 84.62 84 GLU A CA 1
ATOM 638 C C . GLU A 1 84 ? -3.967 -6.714 10.415 1.00 84.62 84 GLU A C 1
ATOM 640 O O . GLU A 1 84 ? -3.597 -5.571 10.672 1.00 84.62 84 GLU A O 1
ATOM 645 N N . TYR A 1 85 ? -3.229 -7.584 9.733 1.00 91.56 85 TYR A N 1
ATOM 646 C CA . TYR A 1 85 ? -2.005 -7.233 9.040 1.00 91.56 85 TYR A CA 1
ATOM 647 C C . TYR A 1 85 ? -2.222 -7.442 7.543 1.00 91.56 85 TYR A C 1
ATOM 649 O O . TYR A 1 85 ? -2.400 -8.576 7.081 1.00 91.56 85 TYR A O 1
ATOM 657 N N . LYS A 1 86 ? -2.233 -6.351 6.781 1.00 94.19 86 LYS A N 1
ATOM 658 C CA . LYS A 1 86 ? -2.419 -6.359 5.328 1.00 94.19 86 LYS A CA 1
ATOM 659 C C . LYS A 1 86 ? -1.237 -5.688 4.649 1.00 94.19 86 LYS A C 1
ATOM 661 O O . LYS A 1 86 ? -0.777 -4.648 5.105 1.00 94.19 86 LYS A O 1
ATOM 666 N N . HIS A 1 87 ? -0.770 -6.259 3.546 1.00 96.19 87 HIS A N 1
ATOM 667 C CA . HIS A 1 87 ? 0.381 -5.743 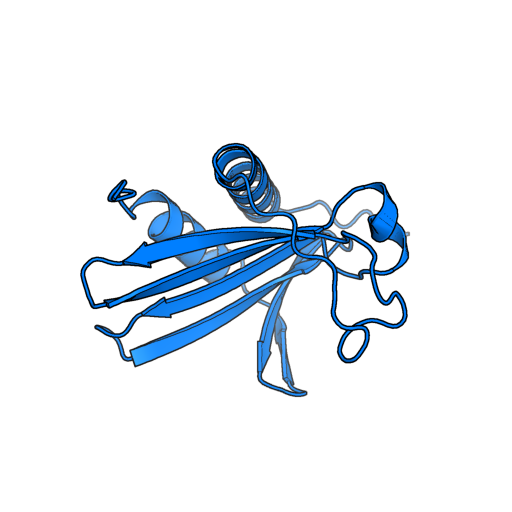2.815 1.00 96.19 87 HIS A CA 1
ATOM 668 C C . HIS A 1 87 ? 0.072 -5.699 1.320 1.00 96.19 87 HIS A C 1
ATOM 670 O O . HIS A 1 87 ? 0.032 -6.730 0.649 1.00 96.19 87 HIS A O 1
ATOM 676 N N . TYR A 1 88 ? -0.172 -4.493 0.815 1.00 96.81 88 TYR A N 1
ATOM 677 C CA . TYR A 1 88 ? -0.633 -4.233 -0.542 1.00 96.81 88 TYR A CA 1
ATOM 678 C C . TYR A 1 88 ? 0.472 -3.643 -1.413 1.00 96.81 88 TYR A C 1
ATOM 680 O O . TYR A 1 88 ? 1.190 -2.741 -0.985 1.00 96.81 88 TYR A O 1
ATOM 688 N N . LEU A 1 89 ? 0.540 -4.085 -2.667 1.00 95.88 89 LEU A N 1
ATOM 689 C CA . LEU A 1 89 ? 1.385 -3.502 -3.705 1.00 95.88 89 LEU A CA 1
ATOM 690 C C . LEU A 1 89 ? 0.515 -2.958 -4.837 1.00 95.88 89 LEU A C 1
ATOM 692 O O . LEU A 1 89 ? -0.277 -3.690 -5.431 1.00 95.88 89 LEU A O 1
ATOM 696 N N . LEU A 1 90 ? 0.707 -1.684 -5.176 1.00 95.94 90 LEU A N 1
ATOM 697 C CA . LEU A 1 90 ? 0.164 -1.080 -6.391 1.00 95.94 90 LEU A CA 1
ATOM 698 C C . LEU A 1 90 ? 1.181 -1.288 -7.508 1.00 95.94 90 LEU A C 1
ATOM 700 O O . LEU A 1 90 ? 2.207 -0.603 -7.547 1.00 95.94 90 LEU A O 1
ATOM 704 N N . ARG A 1 91 ? 0.934 -2.233 -8.416 1.00 94.06 91 ARG A N 1
ATOM 705 C CA . ARG A 1 91 ? 1.918 -2.581 -9.444 1.00 94.06 91 ARG A CA 1
ATOM 706 C C . ARG A 1 91 ? 1.862 -1.639 -10.633 1.00 94.06 91 ARG A C 1
ATOM 708 O O . ARG A 1 91 ? 0.818 -1.103 -10.995 1.00 94.06 91 ARG A O 1
ATOM 715 N N . LYS A 1 92 ? 2.987 -1.508 -11.330 1.00 91.62 92 LYS A N 1
ATOM 716 C CA . LYS A 1 92 ? 3.071 -0.759 -12.595 1.00 91.62 92 LYS A CA 1
ATOM 717 C C . LYS A 1 92 ? 2.161 -1.302 -13.691 1.00 91.62 92 LYS A C 1
ATOM 719 O O . LYS A 1 92 ? 1.807 -0.560 -14.602 1.00 91.62 92 LYS A O 1
ATOM 724 N N . ALA A 1 93 ? 1.801 -2.584 -13.606 1.00 90.56 93 ALA A N 1
ATOM 725 C CA . ALA A 1 93 ? 0.836 -3.218 -14.499 1.00 90.56 93 ALA A CA 1
ATOM 726 C C . ALA A 1 93 ? -0.582 -2.625 -14.367 1.00 90.56 93 ALA A C 1
ATOM 728 O O . ALA A 1 93 ? -1.409 -2.840 -15.251 1.00 90.56 93 ALA A O 1
ATOM 729 N N . GLY A 1 94 ? -0.840 -1.843 -13.313 1.00 91.31 94 GLY A N 1
ATOM 730 C CA . GLY A 1 94 ? -2.105 -1.151 -13.083 1.00 91.31 94 GLY A CA 1
ATOM 731 C C . GLY A 1 94 ? -3.097 -1.926 -12.222 1.00 91.31 94 GLY A C 1
ATOM 732 O O . GLY A 1 94 ? -4.276 -1.575 -12.196 1.00 91.31 94 GLY A O 1
ATOM 733 N N . ASP A 1 95 ? -2.627 -2.963 -11.533 1.00 93.00 95 ASP A N 1
ATOM 734 C CA . ASP A 1 95 ? -3.387 -3.789 -10.606 1.00 93.00 95 ASP A CA 1
ATOM 735 C C . ASP A 1 95 ? -2.854 -3.685 -9.171 1.00 93.00 95 ASP A C 1
ATOM 737 O O . ASP A 1 95 ? -1.801 -3.099 -8.894 1.00 93.00 95 ASP A O 1
ATOM 741 N N . ILE A 1 96 ? -3.641 -4.222 -8.243 1.00 95.50 96 ILE A N 1
ATOM 742 C CA . ILE A 1 96 ? -3.376 -4.195 -6.808 1.00 95.50 96 ILE A CA 1
ATOM 743 C C . ILE A 1 96 ? -3.308 -5.640 -6.342 1.00 95.50 96 ILE A C 1
ATOM 745 O O . ILE A 1 96 ? -4.195 -6.436 -6.653 1.00 95.50 96 ILE A O 1
ATOM 749 N N . VAL A 1 97 ? -2.259 -5.972 -5.599 1.00 95.88 97 VAL A N 1
ATOM 750 C CA . VAL A 1 97 ? -2.087 -7.305 -5.020 1.00 95.88 97 VAL A CA 1
ATOM 751 C C . VAL A 1 97 ? -1.830 -7.217 -3.526 1.00 95.88 97 VAL A C 1
ATOM 753 O O . VAL A 1 97 ? -1.209 -6.269 -3.053 1.00 95.88 97 VAL A O 1
ATOM 756 N N . GLU A 1 98 ? -2.282 -8.223 -2.794 1.00 95.88 98 GLU A N 1
ATOM 757 C CA . GLU A 1 98 ? -1.973 -8.445 -1.387 1.00 95.88 98 GLU A CA 1
ATOM 758 C C . GLU A 1 98 ? -0.888 -9.525 -1.293 1.00 95.88 98 GLU A C 1
ATOM 760 O O . GLU A 1 98 ? -0.954 -10.543 -1.992 1.00 95.88 98 GLU A O 1
ATOM 765 N N . THR A 1 99 ? 0.143 -9.302 -0.475 1.00 93.56 99 THR A N 1
ATOM 766 C CA . THR A 1 99 ? 1.311 -10.190 -0.404 1.00 93.56 99 THR A CA 1
ATOM 767 C C . THR A 1 99 ? 1.591 -10.693 1.007 1.00 93.56 99 THR A C 1
ATOM 769 O O . THR A 1 99 ? 1.678 -9.925 1.962 1.00 93.56 99 THR A O 1
ATOM 772 N N . TYR A 1 100 ? 1.801 -12.006 1.128 1.00 87.50 100 TYR A N 1
ATOM 773 C CA . TYR A 1 100 ? 2.158 -12.677 2.379 1.00 87.50 100 TYR A CA 1
ATOM 774 C C . TYR A 1 100 ? 3.274 -13.688 2.150 1.00 87.50 100 TYR A C 1
ATOM 776 O O . TYR A 1 100 ? 3.057 -14.810 1.680 1.00 87.50 100 TYR A O 1
ATOM 784 N N . GLY A 1 101 ? 4.505 -13.294 2.475 1.00 83.06 101 GLY A N 1
ATOM 785 C CA . GLY A 1 101 ? 5.683 -14.108 2.194 1.00 83.06 101 GLY A CA 1
ATOM 786 C C . GLY A 1 101 ? 5.812 -14.383 0.694 1.00 83.06 101 GLY A C 1
ATOM 787 O O . GLY A 1 101 ? 6.163 -13.494 -0.070 1.00 83.06 101 GLY A O 1
ATOM 788 N N . LYS A 1 102 ? 5.536 -15.622 0.271 1.00 84.31 102 LYS A N 1
ATOM 789 C CA . LYS A 1 102 ? 5.589 -16.037 -1.146 1.00 84.31 102 LYS A CA 1
ATOM 790 C C . LYS A 1 102 ? 4.227 -16.031 -1.846 1.00 84.31 102 LYS A C 1
ATOM 792 O O . LYS A 1 102 ? 4.159 -16.362 -3.026 1.00 84.31 102 LYS A O 1
ATOM 797 N N . GLN A 1 103 ? 3.150 -15.738 -1.122 1.00 90.25 103 GLN A N 1
ATOM 798 C CA . GLN A 1 103 ? 1.804 -15.699 -1.680 1.00 90.25 103 GLN A CA 1
ATOM 799 C C . GLN A 1 103 ? 1.494 -14.297 -2.195 1.00 90.25 103 GLN A C 1
ATOM 801 O O . GLN A 1 103 ? 1.765 -13.312 -1.511 1.00 90.25 103 GLN A O 1
ATOM 806 N N . VAL A 1 104 ? 0.920 -14.241 -3.395 1.00 93.62 104 VAL A N 1
ATOM 807 C CA . VAL A 1 104 ? 0.436 -13.025 -4.051 1.00 93.62 104 VAL A CA 1
ATOM 808 C C . VAL A 1 104 ? -1.013 -13.283 -4.433 1.00 93.62 104 VAL A C 1
ATOM 810 O O . VAL A 1 104 ? -1.304 -14.288 -5.085 1.00 93.62 104 VAL A O 1
ATOM 813 N N . ILE A 1 105 ? -1.910 -12.415 -3.982 1.00 94.75 105 ILE A N 1
ATOM 814 C CA . ILE A 1 105 ? -3.355 -12.541 -4.167 1.00 94.75 105 ILE A CA 1
ATOM 815 C C . ILE A 1 105 ? -3.837 -11.277 -4.872 1.00 94.75 105 ILE A C 1
ATOM 817 O O . ILE A 1 105 ? -3.547 -10.173 -4.415 1.00 94.75 105 ILE A O 1
ATOM 821 N N . ASP A 1 106 ? -4.558 -11.429 -5.981 1.00 93.94 106 ASP A N 1
ATOM 822 C CA . ASP A 1 106 ? -5.162 -10.288 -6.669 1.00 93.94 106 ASP A CA 1
ATOM 823 C C . ASP A 1 106 ? -6.258 -9.670 -5.793 1.00 93.94 106 ASP A C 1
ATOM 825 O O . ASP A 1 106 ? -7.111 -10.374 -5.249 1.00 93.94 106 ASP A O 1
ATOM 829 N N . VAL A 1 107 ? -6.238 -8.346 -5.666 1.00 94.06 107 VAL A N 1
ATOM 830 C CA . VAL A 1 107 ? -7.214 -7.600 -4.868 1.00 94.06 107 VAL A CA 1
ATOM 831 C C . VAL A 1 107 ? -8.369 -7.181 -5.766 1.00 94.06 107 VAL A C 1
ATOM 833 O O . VAL A 1 107 ? -8.168 -6.595 -6.833 1.00 94.06 107 VAL A O 1
ATOM 836 N N . SER A 1 108 ? -9.597 -7.479 -5.340 1.00 93.38 108 SER A N 1
ATOM 837 C CA . SER A 1 108 ? -10.791 -7.070 -6.078 1.00 93.38 108 SER A CA 1
ATOM 838 C C . SER A 1 108 ? -10.989 -5.550 -6.021 1.00 93.38 108 SER A C 1
ATOM 840 O O . SER A 1 108 ? -10.506 -4.875 -5.114 1.00 93.38 108 SER A O 1
ATOM 842 N N . GLU A 1 109 ? -11.745 -4.981 -6.964 1.00 90.69 109 GLU A N 1
ATOM 843 C CA . GLU A 1 109 ? -12.041 -3.539 -6.949 1.00 90.69 109 GLU A CA 1
ATOM 844 C C . GLU A 1 109 ? -12.805 -3.114 -5.682 1.00 90.69 109 GLU A C 1
ATOM 846 O O . GLU A 1 109 ? -12.567 -2.028 -5.157 1.00 90.69 109 GLU A O 1
ATOM 851 N N . ALA A 1 110 ? -13.666 -3.986 -5.148 1.00 93.12 110 ALA A N 1
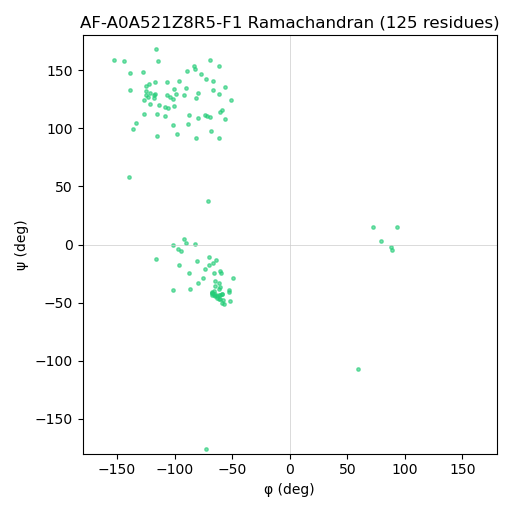ATOM 852 C CA . ALA A 1 110 ? -14.391 -3.735 -3.904 1.00 93.12 110 ALA A CA 1
ATOM 853 C C . ALA A 1 110 ? -13.454 -3.712 -2.685 1.00 93.12 110 ALA A C 1
ATOM 855 O O . ALA A 1 110 ? -13.556 -2.805 -1.860 1.00 93.12 110 ALA A O 1
ATOM 856 N N . ASP A 1 111 ? -12.514 -4.656 -2.597 1.00 94.25 111 ASP A N 1
ATOM 857 C CA . ASP A 1 111 ? -11.536 -4.698 -1.503 1.00 94.25 111 ASP A CA 1
ATOM 858 C C . ASP A 1 111 ? -10.571 -3.506 -1.581 1.00 94.25 111 ASP A C 1
ATOM 860 O O . ASP A 1 111 ? -10.291 -2.855 -0.574 1.00 94.25 111 ASP A O 1
ATOM 864 N N . ALA A 1 112 ? -10.128 -3.149 -2.791 1.00 95.06 112 ALA A N 1
ATOM 865 C CA . ALA A 1 112 ? -9.318 -1.957 -3.027 1.00 95.06 112 ALA A CA 1
ATOM 866 C C . ALA A 1 112 ? -10.059 -0.668 -2.636 1.00 95.06 112 ALA A C 1
ATOM 868 O O . ALA A 1 112 ? -9.455 0.252 -2.080 1.00 95.06 112 ALA A O 1
ATOM 869 N N . GLN A 1 113 ? -11.368 -0.596 -2.899 1.00 96.19 113 GLN A N 1
ATOM 870 C CA . GLN A 1 113 ? -12.189 0.539 -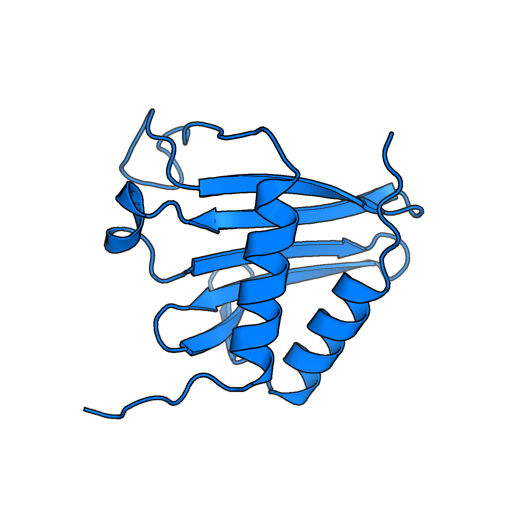2.489 1.00 96.19 113 GLN A CA 1
ATOM 871 C C . GLN A 1 113 ? -12.328 0.593 -0.964 1.00 96.19 113 GLN A C 1
ATOM 873 O O . GLN A 1 113 ? -12.169 1.665 -0.384 1.00 96.19 113 GLN A O 1
ATOM 878 N N . GLY A 1 114 ? -12.532 -0.553 -0.308 1.00 94.56 114 GLY A N 1
ATOM 879 C CA . GLY A 1 114 ? -12.558 -0.649 1.152 1.00 94.56 114 GLY A CA 1
ATOM 880 C C . GLY A 1 114 ? -11.250 -0.180 1.794 1.00 94.56 114 GLY A C 1
ATOM 881 O O . GLY A 1 114 ? -11.280 0.596 2.750 1.00 94.56 114 GLY A O 1
ATOM 882 N N . LEU A 1 115 ? -10.104 -0.566 1.222 1.00 94.31 115 LEU A N 1
ATOM 883 C CA . LEU A 1 115 ? -8.797 -0.049 1.629 1.00 94.31 115 LEU A CA 1
ATOM 884 C C . LEU A 1 115 ? -8.727 1.475 1.473 1.00 94.31 115 LEU A C 1
ATOM 886 O O . LEU A 1 115 ? -8.348 2.168 2.413 1.00 94.31 115 LEU A O 1
ATOM 890 N N . LEU A 1 116 ? -9.093 2.016 0.310 1.00 95.44 116 LEU A N 1
ATOM 891 C CA . LEU A 1 116 ? -9.051 3.459 0.064 1.00 95.44 116 LEU A CA 1
ATOM 892 C C . LEU A 1 116 ? -9.920 4.242 1.059 1.00 95.44 116 LEU A C 1
ATOM 894 O O . LEU A 1 116 ? -9.496 5.284 1.565 1.00 95.44 116 LEU A O 1
ATOM 898 N N . ASP A 1 117 ? -11.120 3.743 1.344 1.00 94.81 117 ASP A N 1
ATOM 899 C CA . ASP A 1 117 ? -12.043 4.361 2.292 1.00 94.81 117 ASP A CA 1
ATOM 900 C C . ASP A 1 117 ? -11.479 4.324 3.717 1.00 94.81 117 ASP A C 1
ATOM 902 O O . ASP A 1 117 ? -11.497 5.347 4.408 1.00 94.81 117 ASP A O 1
ATOM 906 N N . TYR A 1 118 ? -10.896 3.193 4.127 1.00 91.94 118 TYR A N 1
ATOM 907 C CA . TYR A 1 118 ? -10.182 3.065 5.398 1.00 91.94 118 TYR A CA 1
ATOM 908 C C . TYR A 1 118 ? -9.036 4.082 5.505 1.00 91.94 118 TYR A C 1
ATOM 910 O O . TYR A 1 118 ? -8.994 4.870 6.450 1.00 91.94 118 TYR A O 1
ATOM 918 N N . LEU A 1 119 ? -8.160 4.150 4.497 1.00 92.25 119 LEU A N 1
ATOM 919 C CA . LEU A 1 119 ? -7.013 5.065 4.467 1.00 92.25 119 LEU A CA 1
ATOM 920 C C . LEU A 1 119 ? -7.428 6.544 4.526 1.00 92.25 119 LEU A C 1
ATOM 922 O O . LEU A 1 119 ? -6.753 7.355 5.160 1.00 92.25 119 LEU A O 1
ATOM 926 N N . ARG A 1 120 ? -8.546 6.913 3.891 1.00 91.06 120 ARG A N 1
ATOM 927 C CA . ARG A 1 120 ? -9.093 8.282 3.928 1.00 91.06 120 ARG A CA 1
ATOM 928 C C . ARG A 1 120 ? -9.780 8.624 5.247 1.00 91.06 120 ARG A C 1
ATOM 930 O O . ARG A 1 120 ? -9.819 9.796 5.620 1.00 91.06 120 ARG A O 1
ATOM 937 N N . ALA A 1 121 ? -10.341 7.634 5.936 1.00 88.44 121 ALA A N 1
ATOM 938 C CA . ALA A 1 121 ? -11.007 7.831 7.220 1.00 88.44 121 ALA A CA 1
ATOM 939 C C . ALA A 1 121 ? -10.018 8.074 8.371 1.00 88.44 121 ALA A C 1
ATOM 941 O O . ALA A 1 121 ? -10.394 8.638 9.405 1.00 88.44 121 ALA A O 1
ATOM 942 N N . ILE A 1 122 ? -8.758 7.672 8.199 1.00 82.19 122 ILE A N 1
ATOM 943 C CA . ILE A 1 122 ? -7.718 7.840 9.208 1.00 82.19 122 ILE A CA 1
ATOM 944 C C . ILE A 1 122 ? -7.390 9.320 9.344 1.00 82.19 122 ILE A C 1
ATOM 946 O O . ILE A 1 122 ? -6.785 9.955 8.481 1.00 82.19 122 ILE A O 1
ATOM 950 N N . LYS A 1 123 ? -7.797 9.881 10.481 1.00 64.31 123 LYS A N 1
ATOM 951 C CA . LYS A 1 123 ? -7.360 11.207 10.895 1.00 64.31 123 LYS A CA 1
ATOM 952 C C . LYS A 1 123 ? -5.901 11.089 11.304 1.00 64.31 123 LYS A C 1
ATOM 954 O O . LYS A 1 123 ? -5.607 10.467 12.322 1.00 64.31 123 LYS A O 1
ATOM 959 N N . VAL A 1 124 ? -5.009 11.676 10.510 1.00 56.62 124 VAL A N 1
ATOM 960 C CA . VAL A 1 124 ? -3.596 11.814 10.869 1.00 56.62 124 VAL A CA 1
ATOM 961 C C . VAL A 1 124 ? -3.536 12.542 12.209 1.00 56.62 124 VAL A C 1
ATOM 963 O O . VAL A 1 124 ? -3.861 13.728 12.303 1.00 56.62 124 VAL A O 1
ATOM 966 N N . VAL A 1 125 ? -3.178 11.819 13.266 1.00 50.88 125 VAL A N 1
ATOM 967 C CA . VAL A 1 125 ? -2.825 12.441 14.536 1.00 50.88 125 VAL A CA 1
ATOM 968 C C . VAL A 1 125 ? -1.379 12.875 14.361 1.00 50.88 125 VAL A C 1
ATOM 970 O O . VAL A 1 125 ? -0.465 12.073 14.529 1.00 50.88 125 VAL A O 1
ATOM 973 N N . ASN A 1 126 ? -1.175 14.115 13.912 1.00 38.56 126 ASN A N 1
ATOM 974 C CA . ASN A 1 126 ? 0.156 14.714 13.928 1.00 38.56 126 ASN A CA 1
ATOM 975 C C . ASN A 1 126 ? 0.624 14.714 15.390 1.00 38.56 126 ASN A C 1
ATOM 977 O O . ASN A 1 126 ? -0.033 15.327 16.236 1.00 38.56 126 ASN A O 1
ATOM 981 N N . ALA A 1 127 ? 1.684 13.959 15.675 1.00 35.53 127 ALA A N 1
ATOM 982 C CA . ALA A 1 127 ? 2.402 14.028 16.943 1.00 35.53 127 ALA A CA 1
ATOM 983 C C . ALA A 1 127 ? 3.279 15.284 16.978 1.00 35.53 127 ALA A C 1
ATOM 985 O O . ALA A 1 127 ? 3.837 15.634 15.912 1.00 35.53 127 ALA A O 1
#

Mean predicted aligned error: 6.78 Å

Solvent-accessible surface area (backbone atoms only — not comparable to full-atom values): 7288 Å² total; per-residue (Å²): 133,83,82,60,72,55,44,73,58,52,51,53,47,51,51,49,51,55,57,56,44,74,76,43,92,42,64,57,53,41,89,36,84,92,44,100,49,60,73,39,67,38,32,40,46,33,77,46,65,40,98,71,74,24,34,36,45,37,34,39,50,30,79,92,35,37,93,83,45,70,42,47,36,37,43,34,40,37,38,61,82,80,67,45,76,4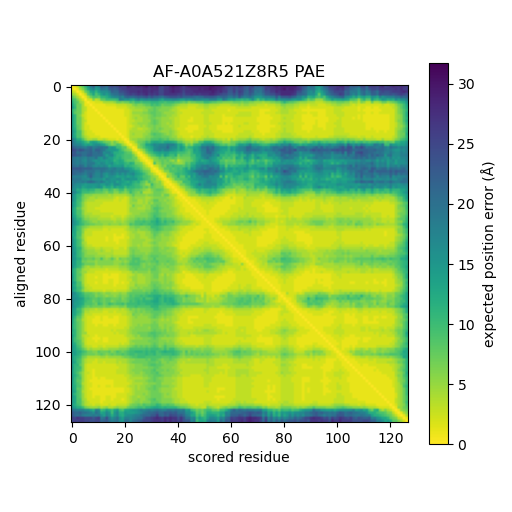7,37,36,35,38,30,73,76,38,51,44,32,38,53,58,95,90,47,77,42,83,53,51,74,68,58,50,40,51,49,46,53,52,64,70,67,57,72,81,67,83,126

Nearest PDB structures (foldseek):
  4noa-assembly1_A  TM=3.940E-01  e=2.438E-01  Pseudomonas aeruginosa PAO1
  5x7v-assembly1_A  TM=2.598E-01  e=5.942E-01  Plasmodium falciparum
  5x7v-assembly2_D  TM=2.939E-01  e=1.448E+00  Plasmodium falciparum
  9b31-assembly1_D  TM=2.428E-01  e=2.195E+00  Saccharomyces cerevisiae

Foldseek 3Di:
DDPPPQDPLLVLVLVLLVVQLVVDDDQDADCCPVFVRGRDRQWRWDWFQAPQRWIKIKTAGDPVNLVRDQFGMWIWTCDPVVRDTWIWGSGPSNFIWTDDPPDTHGADPVNSVVVSVVSVVGDRPDD

Sequence (127 aa):
MTNLQTTPVFKSLLEWAQATSQSSDSTQPVDGQAYNQPGQNIFTQTIIKLPNGGQIDLKLTLPQASSDFEWLAEITVDDTSTGEYKHYLLRKAGDIVETYGKQVIDVSEADAQGLLDYLRAIKVVNA